Protein AF-A0A1C5AMX0-F1 (afdb_monomer_lite)

pLDDT: mean 74.68, std 16.62, range [44.75, 94.25]

Foldseek 3Di:
DLLVPLLLAPDWDADPPGDIDGHRDPDPVPDDDVSVVSVCVSCVVVDDDDAPDFDFDWDDDPPDDIDTDRDRDDDDDDDPVPDD

Secondary structure (DSSP, 8-state):
-TTGGGSS-SEEEEPGGG-EEEES-SSSTT--HHHHHHHHHHHTTTSPSSPPP--EEEE--TTSPPEEEE-TT------TT---

Sequence (84 aa):
ARLRDSGAFVEAERLAQGSCWLLATKTWDEYGPEHADRLFELFAPVLPPGKPQLREFKSIVMGEPPEWHVLPNFVAERDPREWP

Radius of gyration: 16.23 Å; chains: 1; bounding box: 44×28×33 Å

Organism: NCBI:txid121616

Structure (mmCIF, N/CA/C/O backbone):
data_AF-A0A1C5AMX0-F1
#
_entry.id   AF-A0A1C5AMX0-F1
#
loop_
_atom_site.group_PDB
_atom_site.id
_atom_site.type_symbol
_atom_site.label_atom_id
_atom_site.label_alt_id
_atom_site.label_comp_id
_atom_site.label_asym_id
_atom_site.label_entity_id
_atom_site.label_seq_id
_atom_site.pdbx_PDB_ins_code
_atom_site.Cartn_x
_atom_site.Cartn_y
_atom_site.Cartn_z
_atom_site.occupancy
_atom_site.B_iso_or_equiv
_atom_site.auth_seq_id
_atom_site.auth_comp_id
_atom_site.auth_asym_id
_atom_site.auth_atom_id
_atom_site.pdbx_PDB_model_num
ATOM 1 N N . ALA A 1 1 ? -10.159 4.673 11.830 1.00 58.44 1 ALA A N 1
ATOM 2 C CA . ALA A 1 1 ? -11.266 3.903 11.246 1.00 58.44 1 ALA A CA 1
ATOM 3 C C . ALA A 1 1 ? -10.878 3.475 9.833 1.00 58.44 1 ALA A C 1
ATOM 5 O O . ALA A 1 1 ? -10.135 2.516 9.728 1.00 58.44 1 ALA A O 1
ATOM 6 N N . ARG A 1 2 ? -11.147 4.265 8.779 1.00 76.25 2 ARG A N 1
ATOM 7 C CA . ARG A 1 2 ? -11.086 3.813 7.368 1.00 76.25 2 ARG A CA 1
ATOM 8 C C . ARG A 1 2 ? -9.845 3.023 6.894 1.00 76.25 2 ARG A C 1
ATOM 10 O O . ARG A 1 2 ? -10.024 2.069 6.156 1.00 76.25 2 ARG A O 1
ATOM 17 N N . LEU A 1 3 ? -8.619 3.385 7.291 1.00 85.00 3 LEU A N 1
ATOM 18 C CA . LEU A 1 3 ? -7.409 2.646 6.874 1.00 85.00 3 LEU A CA 1
ATOM 19 C C . LEU A 1 3 ? -7.229 1.318 7.624 1.00 85.00 3 LEU A C 1
ATOM 21 O O . LEU A 1 3 ? -6.861 0.323 7.013 1.00 85.00 3 LEU A O 1
ATOM 25 N N . ARG A 1 4 ? -7.542 1.279 8.925 1.00 82.69 4 ARG A N 1
ATOM 26 C CA . ARG A 1 4 ? -7.428 0.068 9.756 1.00 82.69 4 ARG A CA 1
ATOM 27 C C . ARG A 1 4 ? -8.440 -1.001 9.344 1.00 82.69 4 ARG A C 1
ATOM 29 O O . ARG A 1 4 ? -8.130 -2.182 9.381 1.00 82.69 4 ARG A O 1
ATOM 36 N N . ASP A 1 5 ? -9.609 -0.564 8.890 1.00 86.19 5 ASP A N 1
ATOM 37 C CA . ASP A 1 5 ? -10.709 -1.447 8.496 1.00 86.19 5 ASP A CA 1
ATOM 38 C C . ASP A 1 5 ? -10.646 -1.842 7.004 1.00 86.19 5 ASP A C 1
ATOM 40 O O . ASP A 1 5 ? -11.545 -2.508 6.502 1.00 86.19 5 ASP A O 1
ATOM 44 N N . SER A 1 6 ? -9.604 -1.418 6.276 1.00 86.69 6 SER A N 1
ATOM 45 C CA . SER A 1 6 ? -9.488 -1.627 4.823 1.00 86.69 6 SER A CA 1
ATOM 46 C C . SER A 1 6 ? -9.103 -3.052 4.415 1.00 86.69 6 SER A C 1
ATOM 48 O O . SER A 1 6 ? -9.259 -3.409 3.252 1.00 86.69 6 SER A O 1
ATOM 50 N N . GLY A 1 7 ? -8.549 -3.850 5.334 1.00 87.69 7 GLY A N 1
ATOM 51 C CA . GLY A 1 7 ? -7.989 -5.171 5.022 1.00 87.69 7 GLY A CA 1
ATOM 52 C C . GLY A 1 7 ? -6.700 -5.141 4.186 1.00 87.69 7 GLY A C 1
ATOM 53 O O . GLY A 1 7 ? -6.141 -6.197 3.905 1.00 87.69 7 GLY A O 1
ATOM 54 N N . ALA A 1 8 ? -6.205 -3.956 3.811 1.00 91.25 8 ALA A N 1
ATOM 55 C CA . ALA A 1 8 ? -4.960 -3.795 3.059 1.00 91.25 8 ALA A CA 1
ATOM 56 C C . ALA A 1 8 ? -3.707 -3.768 3.955 1.00 91.25 8 ALA A C 1
ATOM 58 O O . ALA A 1 8 ? -2.590 -3.829 3.448 1.00 91.25 8 ALA A O 1
ATOM 59 N N . PHE A 1 9 ? -3.887 -3.667 5.275 1.00 93.56 9 PHE A N 1
ATOM 60 C CA . PHE A 1 9 ? -2.804 -3.564 6.248 1.00 93.56 9 PHE A CA 1
ATOM 61 C C . PHE A 1 9 ? -3.002 -4.553 7.391 1.00 93.56 9 PHE A C 1
ATOM 63 O O . PHE A 1 9 ? -4.108 -4.674 7.923 1.00 93.56 9 PHE A O 1
ATOM 70 N N . VAL A 1 10 ? -1.916 -5.200 7.812 1.00 94.25 10 VAL A N 1
ATOM 71 C CA . VAL A 1 10 ? -1.873 -5.966 9.065 1.00 94.25 10 VAL A CA 1
ATOM 72 C C . VAL A 1 10 ? -1.774 -5.042 10.278 1.00 94.25 10 VAL A C 1
ATOM 74 O O . VAL A 1 10 ? -2.233 -5.400 11.360 1.00 94.25 10 VAL A O 1
ATOM 77 N N . GLU A 1 11 ? -1.232 -3.835 10.092 1.00 93.50 11 GLU A N 1
ATOM 78 C CA . GLU A 1 11 ? -1.150 -2.811 11.128 1.00 93.50 11 GLU A CA 1
ATOM 79 C C . GLU A 1 11 ? -1.362 -1.414 10.540 1.00 93.50 11 GLU A C 1
ATOM 81 O O . GLU A 1 11 ? -0.805 -1.054 9.503 1.00 93.50 11 GLU A O 1
ATOM 86 N N . ALA A 1 12 ? -2.177 -0.608 11.219 1.00 92.81 12 ALA A N 1
ATOM 87 C CA . ALA A 1 12 ? -2.389 0.788 10.870 1.00 92.81 12 ALA A CA 1
ATOM 88 C C . ALA A 1 12 ? -2.505 1.637 12.139 1.00 92.81 12 ALA A C 1
ATOM 90 O O . ALA A 1 12 ? -3.455 1.491 12.928 1.00 92.81 12 ALA A O 1
ATOM 91 N N . GLU A 1 13 ? -1.571 2.566 12.307 1.00 91.50 13 GLU A N 1
ATOM 92 C CA . GLU A 1 13 ? -1.479 3.457 13.459 1.00 91.50 13 GLU A CA 1
ATOM 93 C C . GLU A 1 13 ? -1.484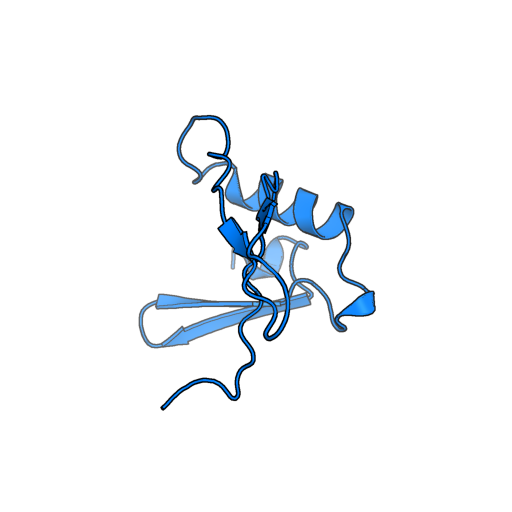 4.924 13.025 1.00 91.50 13 GLU A C 1
ATOM 95 O O . GLU A 1 13 ? -0.917 5.296 12.001 1.00 91.50 13 GLU A O 1
ATOM 100 N N . ARG A 1 14 ? -2.155 5.779 13.802 1.00 90.44 14 ARG A N 1
ATOM 101 C CA . ARG A 1 14 ? -2.063 7.231 13.630 1.00 90.44 14 ARG A CA 1
ATOM 102 C C . ARG A 1 14 ? -0.900 7.753 14.454 1.00 90.44 14 ARG A C 1
ATOM 104 O O . ARG A 1 14 ? -0.873 7.549 15.660 1.00 90.44 14 ARG A O 1
ATOM 111 N N . LEU A 1 15 ? -0.010 8.486 13.806 1.00 89.12 15 LEU A N 1
ATOM 112 C CA . LEU A 1 15 ? 1.108 9.151 14.453 1.00 89.12 15 LEU A CA 1
ATOM 113 C C . LEU A 1 15 ? 0.707 10.563 14.897 1.00 89.12 15 LEU A C 1
ATOM 115 O O . LEU A 1 15 ? -0.318 11.116 14.473 1.00 89.12 15 LEU A O 1
ATOM 119 N N . ALA A 1 16 ? 1.542 11.170 15.742 1.00 85.94 16 ALA A N 1
ATOM 120 C CA . ALA A 1 16 ? 1.417 12.583 16.072 1.00 85.94 16 ALA A CA 1
ATOM 121 C C . ALA A 1 16 ? 1.401 13.433 14.784 1.00 85.94 16 ALA A C 1
ATOM 123 O O . ALA A 1 16 ? 2.021 13.076 13.785 1.00 85.94 16 ALA A O 1
ATOM 124 N N . GLN A 1 17 ? 0.678 14.556 14.810 1.00 84.69 17 GLN A N 1
ATOM 125 C CA . GLN A 1 17 ? 0.585 15.519 13.695 1.00 84.69 17 GLN A CA 1
ATOM 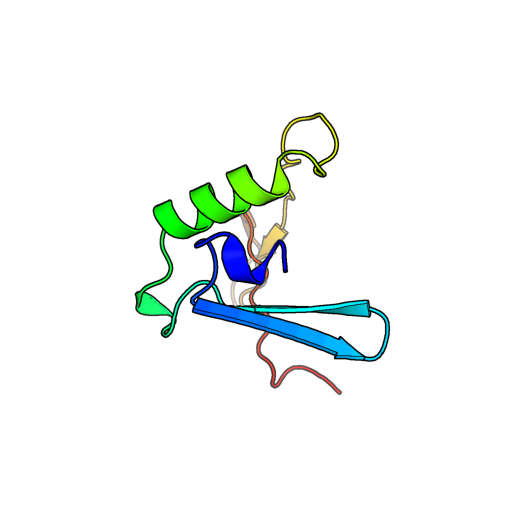126 C C . GLN A 1 17 ? -0.190 15.031 12.451 1.00 84.69 17 GLN A C 1
ATOM 128 O O . GLN A 1 17 ? -0.144 15.673 11.407 1.00 84.69 17 GLN A O 1
ATOM 133 N N . GLY A 1 18 ? -0.976 13.953 12.560 1.00 83.81 18 GLY A N 1
ATOM 134 C CA . GLY A 1 18 ? -1.941 13.555 11.521 1.00 83.81 18 GLY A CA 1
ATOM 135 C C . GLY A 1 18 ? -1.409 12.570 10.476 1.00 83.81 18 GLY A C 1
ATOM 136 O O . GLY A 1 18 ? -2.167 12.155 9.599 1.00 83.81 18 GLY A O 1
ATOM 137 N N . SER A 1 19 ? -0.152 12.150 10.600 1.00 86.12 19 SER A N 1
ATOM 138 C CA . SER A 1 19 ? 0.443 11.085 9.789 1.00 86.12 19 SER A CA 1
ATOM 139 C C . SER A 1 19 ? -0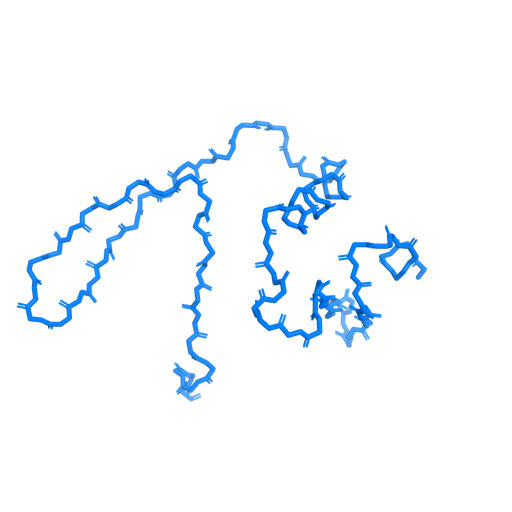.084 9.699 10.184 1.00 86.12 19 SER A C 1
ATOM 141 O O . SER A 1 19 ? -0.686 9.520 11.246 1.00 86.12 19 SER A O 1
ATOM 143 N N . CYS A 1 20 ? 0.135 8.697 9.331 1.00 89.25 20 CYS A N 1
ATOM 144 C CA . CYS A 1 20 ? -0.194 7.300 9.618 1.00 89.25 20 CYS A CA 1
ATOM 145 C C . CYS A 1 20 ? 1.008 6.392 9.336 1.00 89.25 20 CYS A C 1
ATOM 147 O O . CYS A 1 20 ? 1.675 6.562 8.319 1.00 89.25 20 CYS A O 1
ATOM 149 N N . TRP A 1 21 ? 1.243 5.423 10.218 1.00 89.25 21 TRP A N 1
ATOM 150 C CA . TRP A 1 21 ? 2.094 4.262 9.978 1.00 89.25 21 TRP A CA 1
ATOM 151 C C . TRP A 1 21 ? 1.231 3.122 9.437 1.00 89.25 21 TRP A C 1
ATOM 153 O O . TRP A 1 21 ? 0.165 2.846 9.993 1.00 89.25 21 TRP A O 1
ATOM 163 N N . LEU A 1 22 ? 1.661 2.500 8.340 1.00 92.69 22 LEU A N 1
ATOM 164 C CA . LEU A 1 22 ? 0.889 1.502 7.603 1.00 92.69 22 LEU A CA 1
ATOM 165 C C . LEU A 1 22 ? 1.787 0.318 7.241 1.00 92.69 22 LEU A C 1
ATOM 167 O O . LEU A 1 22 ? 2.727 0.474 6.465 1.00 92.69 22 LEU A O 1
ATOM 171 N N . LEU A 1 23 ? 1.478 -0.858 7.783 1.00 93.69 23 LEU A N 1
ATOM 172 C CA . LEU A 1 23 ? 2.213 -2.095 7.537 1.00 93.69 23 LEU A CA 1
ATOM 173 C C . LEU A 1 23 ? 1.335 -3.063 6.738 1.00 93.69 23 LEU A C 1
ATOM 175 O O . LEU A 1 23 ? 0.292 -3.504 7.222 1.00 93.69 23 LEU A O 1
ATOM 179 N N . ALA A 1 24 ? 1.740 -3.382 5.508 1.00 92.19 24 ALA A N 1
ATOM 180 C CA . ALA A 1 24 ? 0.961 -4.229 4.600 1.00 92.19 24 ALA A CA 1
ATOM 181 C C . ALA A 1 24 ? 1.041 -5.725 4.953 1.00 92.19 24 ALA A C 1
ATOM 183 O O . ALA A 1 24 ? 0.031 -6.419 4.886 1.00 92.19 24 ALA A O 1
ATOM 184 N N . THR A 1 25 ? 2.214 -6.206 5.372 1.00 93.19 25 THR A N 1
ATOM 185 C CA . THR A 1 25 ? 2.499 -7.618 5.687 1.00 93.19 25 THR A CA 1
ATOM 186 C C . THR A 1 25 ? 3.316 -7.740 6.970 1.00 93.19 25 THR A C 1
ATOM 188 O O . THR A 1 25 ? 3.942 -6.772 7.399 1.00 93.19 25 THR A O 1
ATOM 191 N N . LYS A 1 26 ? 3.297 -8.908 7.626 1.00 92.38 26 LYS A N 1
ATOM 192 C CA . LYS A 1 26 ? 4.021 -9.087 8.900 1.00 92.38 26 LYS A CA 1
ATOM 193 C C . LYS A 1 26 ? 5.516 -9.221 8.676 1.00 92.38 26 LYS A C 1
ATOM 195 O O . LYS A 1 26 ? 6.304 -8.765 9.502 1.00 92.38 26 LYS A O 1
ATOM 200 N N . THR A 1 27 ? 5.887 -9.864 7.577 1.00 90.12 27 THR A N 1
ATOM 201 C CA . THR A 1 27 ? 7.274 -10.027 7.165 1.00 90.12 27 THR A CA 1
ATOM 202 C C . THR A 1 27 ? 7.488 -9.463 5.768 1.00 90.12 27 THR A C 1
ATOM 204 O O . THR A 1 27 ? 6.550 -9.167 5.023 1.00 90.12 27 THR A O 1
ATOM 207 N N . TRP A 1 28 ? 8.758 -9.268 5.432 1.00 81.06 28 TRP A N 1
ATOM 208 C CA . TRP A 1 28 ? 9.159 -8.714 4.146 1.00 81.06 28 TRP A CA 1
ATOM 209 C C . TRP A 1 28 ? 8.868 -9.666 2.982 1.00 81.06 28 TRP A C 1
ATOM 211 O O . TRP A 1 28 ? 8.367 -9.245 1.945 1.00 81.06 28 TRP A O 1
ATOM 221 N N . ASP A 1 29 ? 9.138 -10.955 3.170 1.00 87.19 29 ASP A N 1
ATOM 222 C CA . ASP A 1 29 ? 8.965 -12.013 2.171 1.00 87.19 29 ASP A CA 1
ATOM 223 C C . ASP A 1 29 ? 7.498 -12.278 1.800 1.00 87.19 29 ASP A C 1
ATOM 225 O O . ASP A 1 29 ? 7.218 -12.802 0.724 1.00 87.19 29 ASP A O 1
ATOM 229 N N . GLU A 1 30 ? 6.560 -11.869 2.654 1.00 87.88 30 GLU A N 1
ATOM 230 C CA . GLU A 1 30 ? 5.123 -11.931 2.377 1.00 87.88 30 GLU A CA 1
ATOM 231 C C . GLU A 1 30 ? 4.659 -10.837 1.403 1.00 87.88 30 GLU A C 1
ATOM 233 O O . GLU A 1 30 ? 3.581 -10.951 0.809 1.00 87.88 30 GLU A O 1
ATOM 238 N N . TYR A 1 31 ? 5.432 -9.757 1.238 1.00 86.81 31 TYR A N 1
ATOM 239 C CA . TYR A 1 31 ? 5.024 -8.648 0.389 1.00 86.81 31 TYR A CA 1
ATOM 240 C C . TYR A 1 31 ? 5.164 -9.016 -1.089 1.00 86.81 31 TYR A C 1
ATOM 242 O O . TYR A 1 31 ? 6.232 -9.379 -1.578 1.00 86.81 31 TYR A O 1
ATOM 250 N N . GLY A 1 32 ? 4.063 -8.885 -1.825 1.00 86.69 32 GLY A N 1
ATOM 251 C CA . GLY A 1 32 ? 3.982 -9.327 -3.211 1.00 86.69 32 GLY A CA 1
ATOM 252 C C . GLY A 1 32 ? 2.981 -8.520 -4.032 1.00 86.69 32 GLY A C 1
ATOM 253 O O . GLY A 1 32 ? 2.331 -7.617 -3.495 1.00 86.69 32 GLY A O 1
ATOM 254 N N . PRO A 1 33 ? 2.832 -8.849 -5.326 1.00 85.31 33 PRO A N 1
ATOM 255 C CA . PRO A 1 33 ? 1.995 -8.093 -6.257 1.00 85.31 33 PRO A CA 1
ATOM 256 C C . PRO A 1 33 ? 0.559 -7.881 -5.761 1.00 85.31 33 PRO A C 1
ATOM 258 O O . PRO A 1 33 ? 0.064 -6.762 -5.797 1.00 85.31 33 PRO A O 1
ATOM 261 N N . GLU A 1 34 ? -0.066 -8.908 -5.179 1.00 87.75 34 GLU A N 1
ATOM 262 C CA . GLU A 1 34 ? -1.440 -8.817 -4.661 1.00 87.75 34 GLU A CA 1
ATOM 263 C C . GLU A 1 34 ? -1.598 -7.780 -3.537 1.00 87.75 34 GLU A C 1
ATOM 265 O O . GLU A 1 34 ? -2.632 -7.121 -3.424 1.00 87.75 34 GLU A O 1
ATOM 270 N N . HIS A 1 35 ? -0.573 -7.618 -2.696 1.00 90.44 35 HIS A N 1
ATOM 271 C CA . HIS A 1 35 ? -0.571 -6.601 -1.647 1.00 90.44 35 HIS A CA 1
ATOM 272 C C . HIS A 1 35 ? -0.445 -5.205 -2.261 1.00 90.44 35 HIS A C 1
ATOM 274 O O . HIS A 1 35 ? -1.172 -4.296 -1.864 1.00 90.44 35 HIS A O 1
ATOM 280 N N . ALA A 1 36 ? 0.418 -5.048 -3.268 1.00 87.00 36 ALA A N 1
ATOM 281 C CA . ALA A 1 36 ? 0.568 -3.791 -3.993 1.00 87.00 36 ALA A CA 1
ATOM 282 C C . ALA A 1 36 ? -0.732 -3.379 -4.709 1.00 87.00 36 ALA A C 1
ATOM 284 O O . ALA A 1 36 ? -1.128 -2.215 -4.624 1.00 87.00 36 ALA A O 1
ATOM 285 N N . ASP A 1 37 ? -1.433 -4.327 -5.335 1.00 87.62 37 ASP A N 1
ATOM 286 C CA . ASP A 1 37 ? -2.709 -4.077 -6.014 1.00 87.62 37 ASP A CA 1
ATOM 287 C C . ASP A 1 37 ? -3.783 -3.590 -5.033 1.00 87.62 37 ASP A C 1
ATOM 289 O O . ASP A 1 37 ? -4.434 -2.573 -5.279 1.00 87.62 37 ASP A O 1
ATOM 293 N N . ARG A 1 38 ? -3.909 -4.229 -3.861 1.00 90.00 38 ARG A N 1
ATOM 294 C CA . ARG A 1 38 ? -4.846 -3.789 -2.809 1.00 90.00 38 ARG A CA 1
ATOM 295 C C . ARG A 1 38 ? -4.553 -2.376 -2.316 1.00 90.00 38 ARG A C 1
ATOM 297 O O . ARG A 1 38 ? -5.480 -1.604 -2.069 1.00 90.00 38 ARG A O 1
ATOM 304 N N . LEU A 1 39 ? -3.275 -2.023 -2.163 1.00 89.81 39 LEU A N 1
ATOM 305 C CA . LEU A 1 39 ? -2.886 -0.658 -1.805 1.00 89.81 39 LEU A CA 1
ATOM 306 C C . LEU A 1 39 ? -3.288 0.327 -2.902 1.00 89.81 39 LEU A C 1
ATOM 308 O O . LEU A 1 39 ? -3.837 1.388 -2.602 1.00 89.81 39 LEU A O 1
ATOM 312 N N . PHE A 1 40 ? -3.052 -0.025 -4.165 1.00 86.81 40 PHE A N 1
ATOM 313 C CA . PHE A 1 40 ? -3.431 0.821 -5.287 1.00 86.81 40 PHE A CA 1
ATOM 314 C C . PHE A 1 40 ? -4.946 1.047 -5.338 1.00 86.81 40 PHE A C 1
ATOM 316 O O . PHE A 1 40 ? -5.380 2.195 -5.403 1.00 86.81 40 PHE A O 1
ATOM 323 N N . GLU A 1 41 ? -5.752 -0.010 -5.228 1.00 88.88 41 GLU A N 1
ATOM 324 C CA . GLU A 1 41 ? -7.217 0.083 -5.186 1.00 88.88 41 GLU A CA 1
ATOM 325 C C . GLU A 1 41 ? -7.708 0.955 -4.024 1.00 88.88 41 GLU A C 1
ATOM 327 O O . GLU A 1 41 ? -8.592 1.798 -4.200 1.00 88.88 41 GLU A O 1
ATOM 332 N N . LEU A 1 42 ? -7.099 0.801 -2.845 1.00 91.31 42 LEU A N 1
ATOM 333 C CA . LEU A 1 42 ? -7.438 1.589 -1.665 1.00 91.31 42 LEU A CA 1
ATOM 334 C C . LEU A 1 42 ? -7.176 3.088 -1.870 1.00 91.31 42 LEU A C 1
ATOM 336 O O . LEU A 1 42 ? -7.977 3.920 -1.431 1.00 91.31 42 LEU A O 1
ATOM 340 N N . PHE A 1 43 ? -6.061 3.442 -2.513 1.00 89.19 43 PHE A N 1
ATOM 341 C CA . PHE A 1 43 ? -5.666 4.836 -2.724 1.00 89.19 43 PHE A CA 1
ATOM 342 C C . PHE A 1 43 ? -6.189 5.439 -4.029 1.00 89.19 43 PHE A C 1
ATOM 344 O O . PHE A 1 43 ? -6.232 6.664 -4.135 1.00 89.19 43 PHE A O 1
ATOM 351 N N . ALA A 1 44 ? -6.660 4.637 -4.985 1.00 88.69 44 ALA A N 1
ATOM 352 C CA . ALA A 1 44 ? -7.172 5.098 -6.276 1.00 88.69 44 ALA A CA 1
ATOM 353 C C . ALA A 1 44 ? -8.133 6.306 -6.193 1.00 88.69 44 ALA A C 1
ATOM 355 O O . ALA A 1 44 ? -7.971 7.225 -6.995 1.00 88.69 44 ALA A O 1
ATOM 356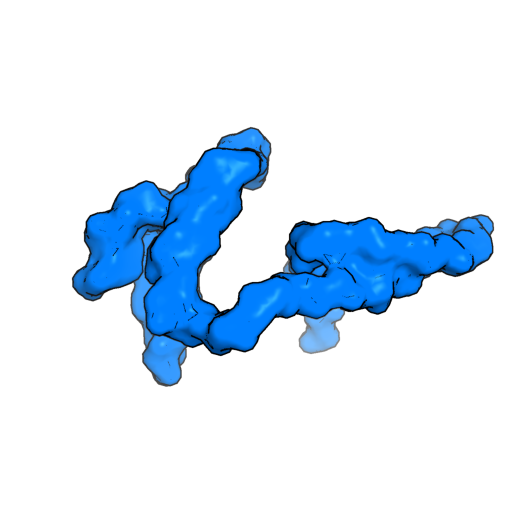 N N . PRO A 1 45 ? -9.065 6.406 -5.218 1.00 89.38 45 PRO A N 1
ATOM 357 C CA . PRO A 1 45 ? -9.973 7.553 -5.119 1.00 89.38 45 PRO A CA 1
ATOM 358 C C . 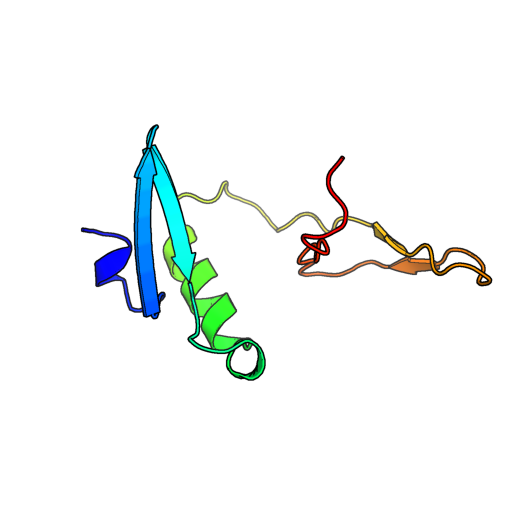PRO A 1 45 ? -9.304 8.892 -4.774 1.00 89.38 45 PRO A C 1
ATOM 360 O O . PRO A 1 45 ? -9.924 9.938 -4.952 1.00 89.38 45 PRO A O 1
ATOM 363 N N . VAL A 1 46 ? -8.088 8.870 -4.219 1.00 89.25 46 VAL A N 1
ATOM 364 C CA . VAL A 1 46 ? -7.336 10.072 -3.813 1.00 89.25 46 VAL A CA 1
ATOM 365 C C . VAL A 1 46 ? -6.092 10.313 -4.665 1.00 89.25 46 VAL A C 1
ATOM 367 O O . VAL A 1 46 ? -5.448 11.353 -4.523 1.00 89.25 46 VAL A O 1
ATOM 370 N N . LEU A 1 47 ? -5.746 9.371 -5.544 1.00 84.00 47 LEU A N 1
ATOM 371 C CA . LEU A 1 47 ? -4.659 9.550 -6.492 1.00 84.00 47 LEU A CA 1
ATOM 372 C C . LEU A 1 47 ? -5.073 10.552 -7.583 1.00 84.00 47 LEU A C 1
ATOM 374 O O . LEU A 1 47 ? -6.216 10.529 -8.049 1.00 84.00 47 LEU A O 1
ATOM 378 N N . PRO A 1 48 ? -4.162 11.443 -8.013 1.00 83.50 48 PRO A N 1
ATOM 379 C CA . PRO A 1 48 ? -4.434 12.329 -9.133 1.00 83.50 48 PRO A CA 1
ATOM 380 C C . PRO A 1 48 ? -4.692 11.509 -10.409 1.00 83.50 48 PRO A C 1
ATOM 382 O O . PRO A 1 48 ? -4.055 10.472 -10.614 1.00 83.50 48 PRO A O 1
ATOM 385 N N . PRO A 1 49 ? -5.597 11.965 -11.293 1.00 80.31 49 PRO A N 1
ATOM 386 C CA . PRO A 1 49 ? -5.851 11.281 -12.551 1.00 80.31 49 PRO A CA 1
ATOM 387 C C . PRO A 1 49 ? -4.593 11.293 -13.426 1.00 80.31 49 PRO A C 1
ATOM 389 O O . PRO A 1 49 ? -3.906 12.310 -13.536 1.00 80.31 49 PRO A O 1
ATOM 392 N N . GLY A 1 50 ? -4.304 10.174 -14.085 1.00 75.88 50 GLY A N 1
ATOM 393 C CA . GLY A 1 50 ? -3.166 10.057 -14.992 1.00 75.88 50 GLY A CA 1
ATOM 394 C C . GLY A 1 50 ? -2.536 8.672 -14.971 1.00 75.88 50 GLY A C 1
ATOM 395 O O . GLY A 1 50 ? -3.020 7.756 -14.311 1.00 75.88 50 GLY A O 1
ATOM 396 N N . LYS A 1 51 ? -1.446 8.522 -15.725 1.00 67.12 51 LYS A N 1
ATOM 397 C CA . LYS A 1 51 ? -0.587 7.337 -15.661 1.00 67.12 51 LYS A CA 1
ATOM 398 C C . LYS A 1 51 ? 0.584 7.627 -14.719 1.00 67.12 51 LYS A C 1
ATOM 400 O O . LYS A 1 51 ? 1.075 8.761 -14.742 1.00 67.12 51 LYS A O 1
ATOM 405 N N . PRO A 1 52 ? 1.051 6.641 -13.932 1.00 65.88 52 PRO A N 1
ATOM 406 C CA . PRO A 1 52 ? 2.300 6.767 -13.194 1.00 65.88 52 PRO A CA 1
ATOM 407 C C . PRO A 1 52 ? 3.398 7.257 -14.138 1.00 65.88 52 PRO A C 1
ATOM 409 O O . PRO A 1 52 ? 3.589 6.697 -15.220 1.00 65.88 52 PRO A O 1
ATOM 412 N N . GLN A 1 53 ? 4.080 8.338 -13.765 1.00 63.19 53 GLN A N 1
ATOM 413 C CA . GLN A 1 53 ? 5.248 8.768 -14.519 1.00 63.19 53 GLN A CA 1
ATOM 414 C C . GLN A 1 53 ? 6.386 7.816 -14.178 1.00 63.19 53 GLN A C 1
ATOM 416 O O . GLN A 1 53 ? 6.790 7.718 -13.019 1.00 63.19 53 GLN A O 1
ATOM 421 N N . LEU A 1 54 ? 6.884 7.121 -15.198 1.00 56.03 54 LEU A N 1
ATOM 422 C CA . LEU A 1 54 ? 8.120 6.361 -15.122 1.00 56.03 54 LEU A CA 1
ATOM 423 C C . LEU A 1 54 ? 9.232 7.322 -14.714 1.00 56.03 54 LEU A C 1
ATOM 425 O O . LEU A 1 54 ? 9.615 8.197 -15.490 1.00 56.03 54 LEU A O 1
ATOM 429 N N . ARG A 1 55 ? 9.715 7.200 -13.478 1.00 56.38 55 ARG A N 1
ATOM 430 C CA . ARG A 1 55 ? 10.918 7.914 -13.068 1.00 56.38 55 ARG A CA 1
ATOM 431 C C . ARG A 1 55 ? 12.102 7.098 -13.546 1.00 56.38 55 ARG A C 1
ATOM 433 O O . ARG A 1 55 ? 12.328 5.989 -13.072 1.00 56.38 55 ARG A O 1
ATOM 440 N N . GLU A 1 56 ? 12.836 7.653 -14.497 1.00 56.22 56 GLU A N 1
ATOM 441 C CA . GLU A 1 56 ? 14.193 7.209 -14.775 1.00 56.22 56 GLU A CA 1
ATOM 442 C C . GLU A 1 56 ? 14.994 7.377 -13.484 1.00 56.22 56 GLU A C 1
ATOM 444 O O . GLU A 1 56 ? 15.056 8.476 -12.924 1.00 56.22 56 GLU A O 1
ATOM 449 N N . PHE A 1 57 ? 15.568 6.290 -12.976 1.00 55.47 57 PHE A N 1
ATOM 450 C CA . PHE A 1 57 ? 16.537 6.381 -11.894 1.00 55.47 57 PHE A CA 1
ATOM 451 C C . PHE A 1 57 ? 17.879 5.856 -12.393 1.00 55.47 57 PHE A C 1
ATOM 453 O O . PHE A 1 57 ? 17.967 4.900 -13.168 1.00 55.47 57 PHE A O 1
ATOM 460 N N . LYS A 1 58 ? 18.934 6.544 -11.967 1.00 50.56 58 LYS A N 1
ATOM 461 C CA . LYS A 1 58 ? 20.311 6.173 -12.250 1.00 50.56 58 LYS A CA 1
ATOM 462 C C . LYS A 1 58 ? 20.771 5.264 -11.119 1.00 50.56 58 LYS A C 1
ATOM 464 O O . LYS A 1 58 ? 20.920 5.740 -9.993 1.00 50.56 58 LYS A O 1
ATOM 469 N N . SER A 1 59 ? 20.969 3.980 -11.405 1.00 55.56 59 SER A N 1
ATOM 470 C CA . SER A 1 59 ? 21.617 3.087 -10.446 1.00 55.56 59 SER A CA 1
ATOM 471 C C . SER A 1 59 ? 23.095 3.466 -10.375 1.00 55.56 59 SER A C 1
ATOM 473 O O . SER A 1 59 ? 23.762 3.591 -11.404 1.00 55.56 59 SER A O 1
ATOM 475 N N . ILE A 1 60 ? 23.600 3.722 -9.169 1.00 55.75 60 ILE A N 1
ATOM 476 C CA . ILE A 1 60 ? 25.031 3.914 -8.933 1.00 55.75 60 ILE A CA 1
ATOM 477 C C . ILE A 1 60 ? 25.493 2.736 -8.084 1.00 55.75 60 ILE A C 1
ATOM 479 O O . ILE A 1 60 ? 25.366 2.755 -6.862 1.00 55.75 60 ILE A O 1
ATOM 483 N N . VAL A 1 61 ? 26.029 1.715 -8.747 1.00 64.12 61 VAL A N 1
ATOM 484 C CA . VAL A 1 61 ? 26.774 0.638 -8.093 1.00 64.12 61 VAL A CA 1
ATOM 485 C C . VAL A 1 61 ? 28.249 1.033 -8.101 1.00 64.12 61 VAL A C 1
ATOM 487 O O . VAL A 1 61 ? 28.822 1.338 -9.147 1.00 64.12 61 VAL A O 1
ATOM 490 N N . MET A 1 62 ? 28.872 1.093 -6.922 1.00 52.25 62 MET A N 1
ATOM 491 C CA . MET A 1 62 ? 30.283 1.471 -6.803 1.00 52.25 62 MET A CA 1
ATOM 492 C C . MET A 1 62 ? 31.177 0.473 -7.548 1.00 52.25 62 MET A C 1
ATOM 494 O O . MET A 1 62 ? 31.225 -0.700 -7.192 1.00 52.25 62 MET A O 1
ATOM 498 N N . GLY A 1 63 ? 31.919 0.961 -8.546 1.00 67.62 63 GLY A N 1
ATOM 499 C CA . GLY A 1 63 ? 32.814 0.147 -9.377 1.00 67.62 63 GLY A CA 1
ATOM 500 C C . GLY A 1 63 ? 32.254 -0.215 -10.755 1.00 67.62 63 GLY A C 1
ATOM 501 O O . GLY A 1 63 ? 33.003 -0.733 -11.579 1.00 67.62 63 GLY A O 1
ATOM 502 N N . GLU A 1 64 ? 30.993 0.119 -11.037 1.00 68.69 64 GLU A N 1
ATOM 503 C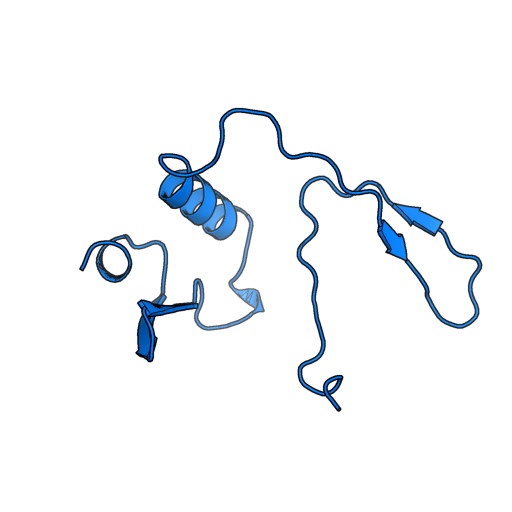 CA . GLU A 1 64 ? 30.349 -0.114 -12.331 1.00 68.69 64 GLU A CA 1
ATOM 504 C C . GLU A 1 64 ? 29.970 1.211 -13.018 1.00 68.69 64 GLU A C 1
ATOM 506 O O . GLU A 1 64 ? 29.722 2.223 -12.349 1.00 68.69 64 GLU A O 1
ATOM 511 N N . PRO A 1 65 ? 29.957 1.261 -14.365 1.00 67.56 65 PRO A N 1
ATOM 512 C CA . PRO A 1 65 ? 29.424 2.409 -15.082 1.00 67.56 65 PRO A CA 1
ATOM 513 C C . PRO A 1 65 ? 27.928 2.565 -14.768 1.00 67.56 65 PRO A C 1
ATOM 515 O O . PRO A 1 65 ? 27.211 1.573 -14.675 1.00 67.56 65 PRO A O 1
ATOM 518 N N . PRO A 1 66 ? 27.427 3.799 -14.606 1.00 63.84 66 PRO A N 1
ATOM 519 C CA . PRO A 1 66 ? 26.037 3.999 -14.238 1.00 63.84 66 PRO A CA 1
ATOM 520 C C . PRO A 1 66 ? 25.093 3.598 -15.372 1.00 63.84 66 PRO A C 1
ATOM 522 O O . PRO A 1 66 ? 25.213 4.103 -16.492 1.00 63.84 66 PRO A O 1
ATOM 525 N N . GLU A 1 67 ? 24.107 2.770 -15.044 1.00 65.56 67 GLU A N 1
ATOM 526 C CA . GLU A 1 67 ? 23.051 2.355 -15.962 1.00 65.56 67 GLU A CA 1
ATOM 527 C C . GLU A 1 67 ? 21.747 3.121 -15.700 1.00 65.56 67 GLU A C 1
ATOM 529 O O . GLU A 1 67 ? 21.365 3.417 -14.560 1.00 65.56 67 GLU A O 1
ATOM 534 N N . TRP A 1 68 ? 21.069 3.479 -16.793 1.00 57.25 68 TRP A N 1
ATOM 535 C CA . TRP A 1 68 ? 19.744 4.086 -16.755 1.00 57.25 68 TRP A CA 1
ATOM 536 C C . TRP A 1 68 ? 18.691 2.987 -16.744 1.00 57.25 68 TRP A C 1
ATOM 538 O O . TRP A 1 68 ? 18.583 2.223 -17.703 1.00 57.25 68 TRP A O 1
ATOM 548 N N . HIS A 1 69 ? 17.881 2.940 -15.689 1.00 57.81 69 HIS A N 1
ATOM 549 C CA . HIS A 1 69 ? 16.776 1.997 -15.603 1.00 57.81 69 HIS A CA 1
ATOM 550 C C . HIS A 1 69 ? 15.439 2.735 -15.637 1.00 57.81 69 HIS A C 1
ATOM 552 O O . HIS A 1 69 ? 15.199 3.694 -14.898 1.00 57.81 69 HIS A O 1
ATOM 558 N N . VAL A 1 70 ? 14.542 2.235 -16.484 1.00 57.12 70 VAL A N 1
ATOM 559 C CA . VAL A 1 70 ? 13.132 2.617 -16.507 1.00 57.12 70 VAL A CA 1
ATOM 560 C C . VAL A 1 70 ? 12.374 1.546 -15.734 1.00 57.12 70 VAL A C 1
ATOM 562 O O . VAL A 1 70 ? 12.121 0.465 -16.263 1.00 57.12 70 VAL A O 1
ATOM 565 N N . LEU A 1 71 ? 12.038 1.820 -14.471 1.00 57.91 71 LEU A N 1
ATOM 566 C CA . LEU A 1 71 ? 11.231 0.905 -13.665 1.00 57.91 71 LEU A CA 1
ATOM 567 C C . LEU A 1 71 ? 9.782 1.411 -13.568 1.00 57.91 71 LEU A C 1
ATOM 569 O O . LEU A 1 71 ? 9.561 2.504 -13.045 1.00 57.91 71 LEU A O 1
ATOM 573 N N . PRO A 1 72 ? 8.789 0.617 -14.024 1.00 49.00 72 PRO A N 1
ATOM 574 C CA . PRO A 1 72 ? 7.357 0.909 -13.897 1.00 49.00 72 PRO A CA 1
ATOM 575 C C . PRO A 1 72 ? 6.904 1.312 -12.500 1.00 49.00 72 PRO A C 1
ATOM 577 O O . PRO A 1 72 ? 6.067 2.199 -12.372 1.00 49.00 72 PRO A O 1
ATOM 580 N N . ASN A 1 73 ? 7.495 0.702 -11.470 1.00 50.03 73 ASN A N 1
ATOM 581 C CA . ASN A 1 73 ? 7.005 0.746 -10.096 1.00 50.03 73 ASN A CA 1
ATOM 582 C C . ASN A 1 73 ? 8.167 0.873 -9.093 1.00 50.03 73 ASN A C 1
ATOM 584 O O . ASN A 1 73 ? 8.351 0.008 -8.241 1.00 50.03 73 ASN A O 1
ATOM 588 N N . PHE A 1 74 ? 9.003 1.908 -9.217 1.00 49.28 74 PHE A N 1
ATOM 589 C CA . PHE A 1 74 ? 10.144 2.091 -8.311 1.00 49.28 74 PHE A CA 1
ATOM 590 C C . PHE A 1 74 ? 9.691 2.309 -6.855 1.00 49.28 74 PHE A C 1
ATOM 592 O O . PHE A 1 74 ? 9.106 3.343 -6.530 1.00 49.28 74 PHE A O 1
ATOM 599 N N . VAL A 1 75 ? 10.004 1.354 -5.977 1.00 47.38 75 VAL A N 1
ATOM 600 C CA . VAL A 1 75 ? 9.981 1.525 -4.519 1.00 47.38 75 VAL A CA 1
ATOM 601 C C . VAL A 1 75 ? 11.404 1.881 -4.103 1.00 47.38 75 VAL A C 1
ATOM 603 O O . VAL A 1 75 ? 12.316 1.079 -4.276 1.00 47.38 75 VAL A O 1
ATOM 606 N N . ALA A 1 76 ? 11.609 3.101 -3.606 1.00 45.00 76 ALA A N 1
ATOM 607 C CA . ALA A 1 76 ? 12.904 3.507 -3.076 1.00 45.00 76 ALA A CA 1
ATOM 608 C C . ALA A 1 76 ? 13.139 2.786 -1.743 1.00 45.00 76 ALA A C 1
ATOM 610 O O . ALA A 1 76 ? 12.548 3.153 -0.728 1.00 45.00 76 ALA A O 1
ATOM 611 N N . GLU A 1 77 ? 13.986 1.762 -1.748 1.00 45.66 77 GLU A N 1
ATOM 612 C CA . GLU A 1 77 ? 14.563 1.226 -0.521 1.00 45.66 77 GLU A CA 1
ATOM 613 C C . GLU A 1 77 ? 15.634 2.210 -0.040 1.00 45.66 77 GLU A C 1
ATOM 615 O O . GLU A 1 77 ? 16.550 2.570 -0.779 1.00 45.66 77 GLU A O 1
ATOM 620 N N . ARG A 1 78 ? 15.477 2.703 1.186 1.00 47.09 78 ARG A N 1
ATOM 621 C CA . ARG A 1 78 ? 16.504 3.464 1.896 1.00 47.09 78 ARG A CA 1
ATOM 622 C C . ARG A 1 78 ? 16.913 2.618 3.086 1.00 47.09 78 ARG A C 1
ATOM 624 O O . ARG A 1 78 ? 16.036 2.229 3.859 1.00 47.09 78 ARG A O 1
ATOM 631 N N . ASP A 1 79 ? 18.204 2.352 3.251 1.00 49.22 79 ASP A N 1
ATOM 632 C CA . ASP A 1 79 ? 18.674 1.683 4.461 1.00 49.22 79 ASP A CA 1
ATOM 633 C C . ASP A 1 79 ? 18.461 2.647 5.649 1.00 49.22 79 ASP A C 1
ATOM 635 O O . ASP A 1 79 ? 18.945 3.784 5.613 1.00 49.22 79 ASP A O 1
ATOM 639 N N . PRO A 1 80 ? 17.739 2.245 6.714 1.00 52.94 80 PRO A N 1
ATOM 640 C CA . PRO A 1 80 ? 17.514 3.082 7.894 1.00 52.94 80 PRO A CA 1
ATOM 641 C C . PRO A 1 80 ? 18.800 3.595 8.563 1.00 52.94 80 PRO A C 1
ATOM 643 O O . PRO A 1 80 ? 18.743 4.526 9.363 1.00 52.94 80 PRO A O 1
ATOM 646 N N . ARG A 1 81 ? 19.955 2.992 8.257 1.00 58.88 81 ARG A N 1
ATOM 647 C CA . ARG A 1 81 ? 21.282 3.380 8.756 1.00 58.88 81 ARG A CA 1
ATOM 648 C C . ARG A 1 81 ? 21.920 4.546 7.990 1.00 58.88 81 ARG A C 1
ATOM 650 O O . ARG A 1 81 ? 22.978 5.009 8.399 1.00 58.88 81 ARG A O 1
ATOM 657 N N . GLU A 1 82 ? 21.305 5.031 6.912 1.00 53.81 82 GLU A N 1
ATOM 658 C CA . GLU A 1 82 ? 21.843 6.103 6.055 1.00 53.81 82 GLU A CA 1
ATOM 659 C C . GLU A 1 82 ? 21.406 7.532 6.455 1.00 53.81 82 GLU A C 1
ATOM 661 O O . GLU A 1 82 ? 21.526 8.460 5.651 1.00 53.81 82 GLU A O 1
ATOM 666 N N . TRP A 1 83 ? 20.902 7.757 7.678 1.00 44.75 83 TRP A N 1
ATOM 667 C CA . TRP A 1 83 ? 20.576 9.110 8.166 1.00 44.75 83 TRP A CA 1
ATOM 668 C C . TRP A 1 83 ? 21.714 9.723 9.018 1.00 44.75 83 TRP A C 1
ATOM 670 O O . TRP A 1 83 ? 22.277 9.001 9.843 1.00 44.75 83 TRP A O 1
ATOM 680 N N . PRO A 1 84 ? 22.055 11.022 8.842 1.00 50.88 84 PRO A N 1
ATOM 681 C CA . PRO A 1 84 ? 23.052 11.735 9.654 1.00 50.88 84 PRO A CA 1
ATOM 682 C C . PRO A 1 84 ? 22.619 12.035 11.096 1.00 50.88 84 PRO A C 1
ATOM 684 O O . PRO A 1 84 ? 21.423 12.328 11.328 1.00 50.88 84 PRO A O 1
#